Protein AF-A0A965SQT7-F1 (afdb_monomer_lite)

Structure (mmCIF, N/CA/C/O backbone):
data_AF-A0A965SQT7-F1
#
_entry.id   AF-A0A965SQT7-F1
#
loop_
_atom_site.group_PDB
_atom_site.id
_atom_site.type_symbol
_atom_site.label_atom_id
_atom_site.label_alt_id
_atom_site.label_comp_id
_atom_site.label_asym_id
_atom_site.label_entity_id
_atom_site.label_seq_id
_atom_site.pdbx_PDB_ins_code
_atom_site.Cartn_x
_atom_site.Cartn_y
_atom_site.Cartn_z
_atom_site.occupancy
_atom_site.B_iso_or_equiv
_atom_site.auth_seq_id
_atom_site.auth_comp_id
_atom_site.auth_asym_id
_atom_site.auth_atom_id
_atom_site.pdbx_PDB_model_num
ATOM 1 N N . MET A 1 1 ? -5.037 32.191 34.689 1.00 51.00 1 MET A N 1
ATOM 2 C CA . MET A 1 1 ? -4.642 30.967 33.958 1.00 51.00 1 MET A CA 1
ATOM 3 C C . MET A 1 1 ? -5.247 31.073 32.562 1.00 51.00 1 MET A C 1
ATOM 5 O O . MET A 1 1 ? -6.456 30.947 32.434 1.00 51.00 1 MET A O 1
ATOM 9 N N . ASN A 1 2 ? -4.454 31.478 31.561 1.00 33.69 2 ASN A N 1
ATOM 10 C CA . ASN A 1 2 ? -4.948 31.784 30.211 1.00 33.69 2 ASN A CA 1
ATOM 11 C C . ASN A 1 2 ? -5.352 30.499 29.483 1.00 33.69 2 ASN A C 1
ATOM 13 O O . ASN A 1 2 ? -4.501 29.666 29.180 1.00 33.69 2 ASN A O 1
ATOM 17 N N . MET A 1 3 ? -6.643 30.362 29.182 1.00 43.22 3 MET A N 1
ATOM 18 C CA . MET A 1 3 ? -7.145 29.340 28.269 1.00 43.22 3 MET A CA 1
ATOM 19 C C . MET A 1 3 ? -6.825 29.768 26.836 1.00 43.22 3 MET A C 1
ATOM 21 O O . MET A 1 3 ? -7.525 30.591 26.250 1.00 43.22 3 MET A O 1
ATOM 25 N N . GLN A 1 4 ? -5.741 29.233 26.277 1.00 46.66 4 GLN A N 1
ATOM 26 C CA . GLN A 1 4 ? -5.501 29.306 24.840 1.00 46.66 4 GLN A CA 1
ATOM 27 C C . GLN A 1 4 ? -6.576 28.469 24.140 1.00 46.66 4 GLN A C 1
ATOM 29 O O . GLN A 1 4 ? -6.601 27.244 24.240 1.00 46.66 4 GLN A O 1
ATOM 34 N N . HIS A 1 5 ? -7.494 29.159 23.470 1.00 46.06 5 HIS A N 1
ATOM 35 C CA . HIS A 1 5 ? -8.515 28.583 22.608 1.00 46.06 5 HIS A CA 1
ATOM 36 C C . HIS A 1 5 ? -7.797 27.821 21.481 1.00 46.06 5 HIS A C 1
ATOM 38 O O . HIS A 1 5 ? -7.224 28.439 20.587 1.00 46.06 5 HIS A O 1
ATOM 44 N N . GLN A 1 6 ? -7.758 26.486 21.541 1.00 50.41 6 GLN A N 1
ATOM 45 C CA . GLN A 1 6 ? -7.213 25.671 20.455 1.00 50.41 6 GLN A CA 1
ATOM 46 C C . GLN A 1 6 ? -8.099 25.882 19.221 1.00 50.41 6 GLN A C 1
ATOM 48 O O . GLN A 1 6 ? -9.203 25.349 19.134 1.00 50.41 6 GLN A O 1
ATOM 53 N N . SER A 1 7 ? -7.652 26.710 18.276 1.00 45.81 7 SER A N 1
ATOM 54 C CA . SER A 1 7 ? -8.276 26.815 16.962 1.00 45.81 7 SER A CA 1
ATOM 55 C C . SER A 1 7 ? -8.014 25.509 16.221 1.00 45.81 7 SER A C 1
ATOM 57 O O . SER A 1 7 ? -6.908 25.272 15.740 1.00 45.81 7 SER A O 1
ATOM 59 N N . THR A 1 8 ? -9.018 24.638 16.159 1.00 55.03 8 THR A N 1
ATOM 60 C CA . THR A 1 8 ? -8.994 23.448 15.307 1.00 55.03 8 THR A CA 1
ATOM 61 C C . THR A 1 8 ? -8.989 23.913 13.852 1.00 55.03 8 THR A C 1
ATOM 63 O O . THR A 1 8 ? -10.042 24.173 13.270 1.00 55.03 8 THR A O 1
ATOM 66 N N . THR A 1 9 ? -7.804 24.097 13.271 1.00 62.72 9 THR A N 1
ATOM 67 C CA . THR A 1 9 ? -7.656 24.429 11.853 1.00 62.72 9 THR A CA 1
ATOM 68 C C . THR A 1 9 ? -8.289 23.306 11.039 1.00 62.72 9 THR A C 1
ATOM 70 O O . THR A 1 9 ? -7.850 22.158 11.114 1.00 62.72 9 THR A O 1
ATOM 73 N N . SER A 1 10 ? -9.350 23.612 10.292 1.00 68.62 10 SER A N 1
ATOM 74 C CA . SER A 1 10 ? -10.017 22.628 9.440 1.00 68.62 10 SER A CA 1
ATOM 75 C C . SER A 1 10 ? -9.015 22.046 8.434 1.00 68.62 10 SER A C 1
ATOM 77 O O . SER A 1 10 ? -8.259 22.822 7.837 1.00 68.62 10 SER A O 1
ATOM 79 N N . PRO A 1 11 ? -9.002 20.722 8.206 1.00 74.00 11 PRO A N 1
ATOM 80 C CA . PRO A 1 11 ? -8.071 20.106 7.269 1.00 74.00 11 PRO A CA 1
ATOM 81 C C . PRO A 1 11 ? -8.225 20.707 5.866 1.00 74.00 11 PRO A C 1
ATOM 83 O O . PRO A 1 11 ? -9.334 20.845 5.344 1.00 74.00 11 PRO A O 1
ATOM 86 N N . ASN A 1 12 ? -7.103 21.069 5.238 1.00 86.81 12 ASN A N 1
ATOM 87 C CA . ASN A 1 12 ? -7.102 21.622 3.887 1.00 86.81 12 ASN A CA 1
ATOM 88 C C . ASN A 1 12 ? -7.339 20.499 2.865 1.00 86.81 12 ASN A C 1
ATOM 90 O O . ASN A 1 12 ? -6.409 19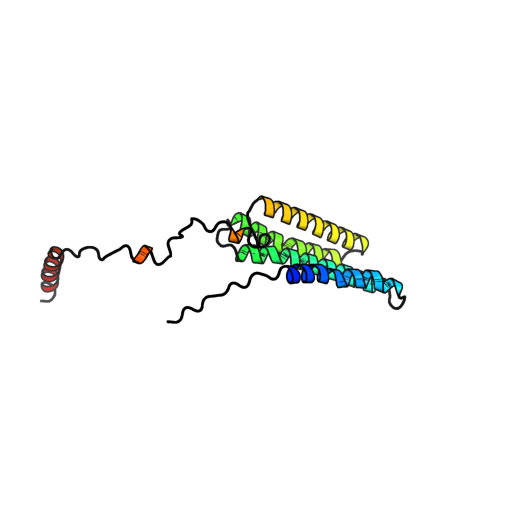.822 2.430 1.00 86.81 12 ASN A O 1
ATOM 94 N N . LEU A 1 13 ? -8.599 20.309 2.472 1.00 85.06 13 LEU A N 1
ATOM 95 C CA . LEU A 1 13 ? -9.002 19.234 1.558 1.00 85.06 13 LEU A CA 1
ATOM 96 C C . LEU A 1 13 ? -8.313 19.322 0.196 1.00 85.06 13 LEU A C 1
ATOM 98 O O . LEU A 1 13 ? -7.963 18.293 -0.375 1.00 85.06 13 LEU A O 1
ATOM 102 N N . LYS A 1 14 ? -8.068 20.539 -0.309 1.00 87.75 14 LYS A N 1
ATOM 103 C CA . LYS A 1 14 ? -7.361 20.737 -1.583 1.00 87.75 14 LYS A CA 1
ATOM 104 C C . LYS A 1 14 ? -5.946 20.172 -1.510 1.00 87.75 14 LYS A C 1
ATOM 106 O O . LYS A 1 14 ? -5.517 19.507 -2.445 1.00 87.75 14 LYS A O 1
ATOM 111 N N . LEU A 1 15 ? -5.257 20.396 -0.391 1.00 88.38 15 LEU A N 1
ATOM 112 C CA . LEU A 1 15 ? -3.926 19.842 -0.160 1.00 88.38 15 LEU A CA 1
ATOM 113 C C . LEU A 1 15 ? -3.959 18.309 -0.087 1.00 88.38 15 LEU A C 1
ATOM 115 O O . LEU A 1 15 ? -3.123 17.667 -0.708 1.00 88.38 15 LEU A O 1
ATOM 119 N N . ILE A 1 16 ? -4.939 17.720 0.605 1.00 87.88 16 ILE A N 1
ATOM 120 C CA . ILE A 1 16 ? -5.079 16.255 0.712 1.00 87.88 16 ILE A CA 1
ATOM 121 C C . ILE A 1 16 ? -5.265 15.621 -0.672 1.00 87.88 16 ILE A C 1
ATOM 123 O O . ILE A 1 16 ? -4.543 14.688 -1.023 1.00 87.88 16 ILE A O 1
ATOM 127 N N . TYR A 1 17 ? -6.182 16.153 -1.486 1.00 86.44 17 TYR A N 1
ATOM 128 C CA . TYR A 1 17 ? -6.386 15.661 -2.851 1.00 86.44 17 TYR A CA 1
ATOM 129 C C . TYR A 1 17 ? -5.159 15.884 -3.738 1.00 86.44 17 TYR A C 1
ATOM 131 O O . TYR A 1 17 ? -4.796 14.994 -4.504 1.00 86.44 17 TYR A O 1
ATOM 139 N N . ALA A 1 18 ? -4.491 17.035 -3.615 1.00 90.62 18 ALA A N 1
ATOM 140 C CA . ALA A 1 18 ? -3.272 17.318 -4.364 1.00 90.62 18 ALA A CA 1
ATOM 141 C C . ALA A 1 18 ? -2.146 16.336 -4.016 1.00 90.62 18 ALA A C 1
ATOM 143 O O . ALA A 1 18 ? -1.487 15.844 -4.923 1.00 90.62 18 ALA A O 1
ATOM 144 N N . LEU A 1 19 ? -1.958 16.001 -2.736 1.00 88.94 19 LEU A N 1
ATOM 145 C CA . LEU A 1 19 ? -0.963 15.015 -2.300 1.00 88.94 19 LEU A CA 1
ATOM 146 C C . LEU A 1 19 ? -1.307 13.602 -2.788 1.00 88.94 19 LEU A C 1
ATOM 148 O O . LEU A 1 19 ? -0.419 12.883 -3.241 1.00 88.94 19 LEU A O 1
ATOM 152 N N . GLY A 1 20 ? -2.589 13.224 -2.765 1.00 86.00 20 GLY A N 1
ATOM 153 C CA . GLY A 1 20 ? -3.045 11.952 -3.331 1.00 86.00 20 GLY A CA 1
ATOM 154 C C . GLY A 1 20 ? -2.779 11.848 -4.836 1.00 86.00 20 GLY A C 1
ATOM 155 O O . GLY A 1 20 ? -2.252 10.841 -5.303 1.00 86.00 20 GLY A O 1
ATOM 156 N N . LEU A 1 21 ? -3.071 12.912 -5.593 1.00 88.31 21 LEU A N 1
ATOM 157 C CA . LEU A 1 21 ? -2.794 12.978 -7.032 1.00 88.31 21 LEU A CA 1
ATOM 158 C C . LEU A 1 21 ? -1.295 13.066 -7.340 1.00 88.31 21 LEU A C 1
ATOM 160 O O . LEU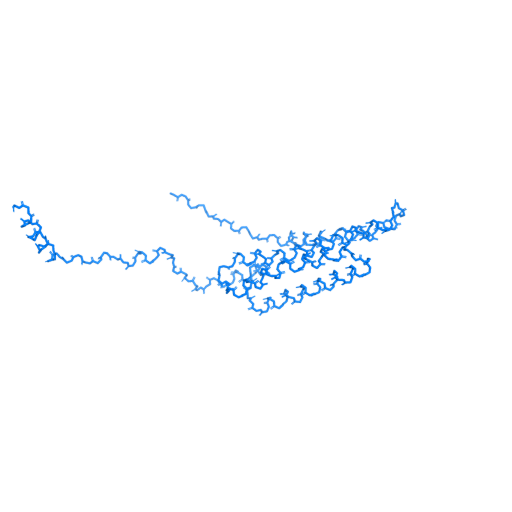 A 1 21 ? -0.834 12.458 -8.303 1.00 88.31 21 LEU A O 1
ATOM 164 N N . ALA A 1 22 ? -0.517 13.770 -6.516 1.00 89.88 22 ALA A N 1
ATOM 165 C CA . ALA A 1 22 ? 0.936 13.833 -6.647 1.00 89.88 22 ALA A CA 1
ATOM 166 C C . ALA A 1 22 ? 1.584 12.446 -6.494 1.00 89.88 22 ALA A C 1
ATOM 168 O O . ALA A 1 22 ? 2.610 12.174 -7.115 1.00 89.88 22 ALA A O 1
ATOM 169 N N . GLY A 1 23 ? 0.947 11.530 -5.759 1.00 87.44 23 GLY A N 1
ATOM 170 C CA . GLY A 1 23 ? 1.347 10.125 -5.701 1.00 87.44 23 GLY A CA 1
ATOM 171 C C . GLY A 1 23 ? 1.320 9.394 -7.052 1.00 87.44 23 GLY A C 1
ATOM 172 O O . GLY A 1 23 ? 1.944 8.351 -7.184 1.00 87.44 23 GLY A O 1
ATOM 173 N N . LEU A 1 24 ? 0.659 9.908 -8.096 1.00 88.62 24 LEU A N 1
ATOM 174 C CA . LEU A 1 24 ? 0.706 9.292 -9.433 1.00 88.62 24 LEU A CA 1
ATOM 175 C C . LEU A 1 24 ? 1.943 9.699 -10.249 1.00 88.62 24 LEU A C 1
ATOM 177 O O . LEU A 1 24 ? 2.199 9.099 -11.295 1.00 88.62 24 LEU A O 1
ATOM 181 N N . ILE A 1 25 ? 2.723 10.686 -9.794 1.00 90.25 25 ILE A N 1
ATOM 182 C CA . ILE A 1 25 ? 3.843 11.246 -10.565 1.00 90.25 25 ILE A CA 1
ATOM 183 C C . ILE A 1 25 ? 4.843 10.160 -11.006 1.00 90.25 25 ILE A C 1
ATOM 185 O O . ILE A 1 25 ? 5.127 10.097 -12.203 1.00 90.25 25 ILE A O 1
ATOM 189 N N . PRO A 1 26 ? 5.333 9.250 -10.139 1.00 86.38 26 PRO A N 1
ATOM 190 C CA . PRO A 1 26 ? 6.317 8.250 -10.567 1.00 86.38 26 PRO A CA 1
ATOM 191 C C . PRO A 1 26 ? 5.763 7.233 -11.577 1.00 86.38 26 PRO A C 1
ATOM 193 O O . PRO A 1 26 ? 6.495 6.754 -12.446 1.00 86.38 26 PRO A O 1
ATOM 196 N N . PHE A 1 27 ? 4.457 6.945 -11.537 1.00 85.94 27 PHE A N 1
ATOM 197 C CA . PHE A 1 27 ? 3.803 6.133 -12.566 1.00 85.94 27 PHE A CA 1
ATOM 198 C C . PHE A 1 27 ? 3.788 6.852 -13.915 1.00 85.94 27 PHE A C 1
ATOM 200 O O . PHE A 1 27 ? 4.192 6.268 -14.916 1.00 85.94 27 PHE A O 1
ATOM 207 N N . LEU A 1 28 ? 3.384 8.124 -13.947 1.00 86.81 28 LEU A N 1
ATOM 208 C CA . LEU A 1 28 ? 3.343 8.905 -15.187 1.00 86.81 28 LEU A CA 1
ATOM 209 C C . LEU A 1 28 ? 4.741 9.083 -15.791 1.00 86.81 28 LEU A C 1
ATOM 211 O O . LEU A 1 28 ? 4.924 8.873 -16.990 1.00 86.81 28 LEU A O 1
ATOM 215 N N . VAL A 1 29 ? 5.737 9.390 -14.957 1.00 85.50 29 VAL A N 1
ATOM 216 C CA . VAL A 1 29 ? 7.136 9.526 -15.385 1.00 85.50 29 VAL A CA 1
ATOM 217 C C . VAL A 1 29 ? 7.665 8.202 -15.936 1.00 85.50 29 VAL A C 1
ATOM 219 O O . VAL A 1 29 ? 8.207 8.183 -17.037 1.00 85.50 29 VAL A O 1
ATOM 222 N N . SER A 1 30 ? 7.455 7.081 -15.236 1.00 82.69 30 SER A N 1
ATOM 223 C CA . SER A 1 30 ? 7.921 5.767 -15.709 1.00 82.69 30 SER A CA 1
ATOM 224 C C . SER A 1 30 ? 7.195 5.266 -16.963 1.00 82.69 30 SER A C 1
ATOM 226 O O . SER A 1 30 ? 7.722 4.402 -17.659 1.00 82.69 30 SER A O 1
ATOM 228 N N . ILE A 1 31 ? 5.984 5.751 -17.260 1.00 83.44 31 ILE A N 1
ATOM 229 C CA . ILE A 1 31 ? 5.267 5.459 -18.514 1.00 83.44 31 ILE A CA 1
ATOM 230 C C . ILE A 1 31 ? 5.802 6.322 -19.663 1.00 83.44 31 ILE A C 1
ATOM 232 O O . ILE A 1 31 ? 5.947 5.823 -20.777 1.00 83.44 31 ILE A O 1
ATOM 236 N N . ALA A 1 32 ? 6.109 7.595 -19.401 1.00 82.38 32 ALA A N 1
ATOM 237 C CA . ALA A 1 32 ? 6.552 8.543 -20.421 1.00 82.38 32 ALA A CA 1
ATOM 238 C C . ALA A 1 32 ? 8.047 8.427 -20.771 1.00 82.38 32 ALA A C 1
ATOM 240 O O . ALA A 1 32 ? 8.422 8.631 -21.923 1.00 82.38 32 ALA A O 1
ATOM 241 N N . ALA A 1 33 ? 8.910 8.083 -19.813 1.00 78.31 33 ALA A N 1
ATOM 242 C CA . ALA A 1 33 ? 10.358 8.003 -20.016 1.00 78.31 33 ALA A CA 1
ATOM 243 C C . ALA A 1 33 ? 10.806 7.072 -21.171 1.00 78.31 33 ALA A C 1
ATOM 245 O O . ALA A 1 33 ? 11.657 7.497 -21.960 1.00 78.31 33 ALA A O 1
ATOM 246 N N . PRO A 1 34 ? 10.195 5.885 -21.371 1.00 72.44 34 PRO A N 1
ATOM 247 C CA . PRO A 1 34 ? 10.377 5.038 -22.554 1.00 72.44 34 PRO A CA 1
ATOM 248 C C . PRO A 1 34 ? 10.306 5.743 -23.914 1.00 72.44 34 PRO A C 1
ATOM 250 O O . PRO A 1 34 ? 10.969 5.314 -24.856 1.00 72.44 34 PRO A O 1
ATOM 253 N N . ILE A 1 35 ? 9.508 6.810 -24.025 1.00 76.56 35 ILE A N 1
ATOM 254 C CA . ILE A 1 35 ? 9.234 7.531 -25.279 1.00 76.56 35 ILE A CA 1
ATOM 255 C C . ILE A 1 35 ? 10.457 8.352 -25.720 1.00 76.56 35 ILE A C 1
ATOM 257 O O . ILE A 1 35 ? 10.620 8.651 -26.898 1.00 76.56 35 ILE A O 1
ATOM 261 N N . THR A 1 36 ? 11.346 8.688 -24.783 1.00 75.31 36 THR A N 1
ATOM 262 C CA . THR A 1 36 ? 12.536 9.512 -25.049 1.00 75.31 36 THR A CA 1
ATOM 263 C C . THR A 1 36 ? 13.709 8.724 -25.637 1.00 75.31 36 THR A C 1
ATOM 265 O O . THR A 1 36 ? 14.629 9.327 -26.177 1.00 75.31 36 THR A O 1
ATOM 268 N N . GLY A 1 37 ? 13.702 7.388 -25.528 1.00 70.25 37 GLY A N 1
ATOM 269 C CA . GLY A 1 37 ? 14.785 6.517 -26.007 1.00 70.25 37 GLY A CA 1
ATOM 270 C C . GLY A 1 37 ? 16.104 6.614 -25.225 1.00 70.25 37 GLY A C 1
ATOM 271 O O . GLY A 1 37 ? 17.076 5.973 -25.610 1.00 70.25 37 GLY A O 1
ATOM 272 N N . LEU A 1 38 ? 16.154 7.391 -24.136 1.00 67.50 38 LEU A N 1
ATOM 273 C CA . LEU A 1 38 ? 17.392 7.708 -23.412 1.00 67.50 38 LEU A CA 1
ATOM 274 C C . LEU A 1 38 ? 17.833 6.640 -22.392 1.00 67.50 38 LEU A C 1
ATOM 276 O O . LEU A 1 38 ? 18.953 6.719 -21.900 1.00 67.50 38 LEU A O 1
ATOM 280 N N . TYR A 1 39 ? 16.983 5.657 -22.066 1.00 67.50 39 TYR A N 1
ATOM 281 C CA . TYR A 1 39 ? 17.231 4.684 -20.990 1.00 67.50 39 TYR A CA 1
ATOM 282 C C . TYR A 1 39 ? 16.621 3.298 -21.275 1.00 67.50 39 TYR A C 1
ATOM 284 O O . TYR A 1 39 ? 15.605 3.214 -21.976 1.00 67.50 39 TYR A O 1
ATOM 292 N N . PRO A 1 40 ? 17.179 2.209 -20.702 1.00 75.38 40 PRO A N 1
ATOM 293 C CA . PRO A 1 40 ? 16.625 0.863 -20.831 1.00 75.38 40 PRO A CA 1
ATOM 294 C C . PRO A 1 40 ? 15.202 0.751 -20.266 1.00 75.38 40 PRO A C 1
ATOM 296 O O . PRO A 1 40 ? 14.904 1.208 -19.165 1.00 75.38 40 PRO A O 1
ATOM 299 N N . GLN A 1 41 ? 14.316 0.072 -20.998 1.00 74.31 41 GLN A N 1
ATOM 300 C CA . GLN A 1 41 ? 12.911 -0.141 -20.608 1.00 74.31 41 GLN A CA 1
ATOM 301 C C . GLN A 1 41 ? 12.754 -0.916 -19.288 1.00 74.31 41 GLN A C 1
ATOM 303 O O . GLN A 1 41 ? 11.747 -0.783 -18.592 1.00 74.31 41 GLN A O 1
ATOM 308 N N . THR A 1 42 ? 13.744 -1.741 -18.952 1.00 76.94 42 THR A N 1
ATOM 309 C CA . THR A 1 42 ? 13.748 -2.615 -17.776 1.00 76.94 42 THR A CA 1
ATOM 310 C C . THR A 1 42 ? 13.861 -1.834 -16.468 1.00 76.94 42 THR A C 1
ATOM 312 O O . THR A 1 42 ? 13.134 -2.132 -15.526 1.00 76.94 42 THR A O 1
ATOM 315 N N . GLU A 1 43 ? 14.680 -0.782 -16.423 1.00 81.00 43 GLU A N 1
ATOM 316 C CA . GLU A 1 43 ? 14.877 0.034 -15.214 1.00 81.00 43 GLU A CA 1
ATOM 317 C C . GLU A 1 43 ? 13.598 0.799 -14.836 1.00 81.00 43 GLU A C 1
ATOM 319 O O . GLU A 1 43 ? 13.186 0.832 -13.675 1.00 81.00 43 GLU A O 1
ATOM 324 N N . TRP A 1 44 ? 12.888 1.349 -15.827 1.00 84.75 44 TRP A N 1
ATOM 325 C CA . TRP A 1 44 ? 11.618 2.051 -15.602 1.00 84.75 44 TRP A CA 1
ATOM 326 C C . TRP A 1 44 ? 10.504 1.135 -15.103 1.00 84.75 44 TRP A C 1
ATOM 328 O O . TRP A 1 44 ? 9.609 1.580 -14.377 1.00 84.75 44 TRP A O 1
ATOM 338 N N . LEU A 1 45 ? 10.552 -0.141 -15.481 1.00 85.31 45 LEU A N 1
ATOM 339 C CA . LEU A 1 45 ? 9.611 -1.148 -15.017 1.00 85.31 45 LEU A CA 1
ATOM 340 C C . LEU A 1 45 ? 9.850 -1.487 -13.543 1.00 85.31 45 LEU A C 1
ATOM 342 O O . LEU A 1 45 ? 8.895 -1.512 -12.768 1.00 85.31 45 LEU A O 1
ATOM 346 N N . GLU A 1 46 ? 11.106 -1.662 -13.135 1.00 87.50 46 GLU A N 1
ATOM 347 C CA . GLU A 1 46 ? 11.473 -1.887 -11.732 1.00 87.50 46 GLU A CA 1
ATOM 348 C C . GLU A 1 46 ? 11.102 -0.697 -10.841 1.00 87.50 46 GLU A C 1
ATOM 350 O O . GLU A 1 46 ? 10.516 -0.883 -9.770 1.00 87.50 46 GLU A O 1
ATOM 355 N N . ILE A 1 47 ? 11.347 0.534 -11.302 1.00 90.19 47 ILE A N 1
ATOM 356 C CA . ILE A 1 47 ? 10.922 1.758 -10.603 1.00 90.19 47 ILE A CA 1
ATOM 357 C C . ILE A 1 47 ? 9.402 1.767 -10.413 1.00 90.19 47 ILE A C 1
ATOM 359 O O . ILE A 1 47 ? 8.902 2.060 -9.327 1.00 90.19 47 ILE A O 1
ATOM 363 N N . ARG A 1 48 ? 8.642 1.408 -11.452 1.00 90.75 48 ARG A N 1
ATOM 364 C CA . ARG A 1 48 ? 7.178 1.380 -11.385 1.00 90.75 48 ARG A CA 1
ATOM 365 C C . ARG A 1 48 ? 6.663 0.331 -10.398 1.00 90.75 48 ARG A C 1
ATOM 367 O O . ARG A 1 48 ? 5.754 0.620 -9.621 1.00 90.75 48 ARG A O 1
ATOM 374 N N . LEU A 1 49 ? 7.235 -0.872 -10.421 1.00 94.19 49 LEU A N 1
ATOM 375 C CA . LEU A 1 49 ? 6.838 -1.976 -9.543 1.00 94.19 49 LEU A CA 1
ATOM 376 C C . LEU A 1 49 ? 7.202 -1.696 -8.082 1.00 94.19 49 LEU A C 1
ATOM 378 O O . LEU A 1 49 ? 6.349 -1.826 -7.203 1.00 94.19 49 LEU A O 1
ATOM 382 N N . SER A 1 50 ? 8.432 -1.247 -7.827 1.00 94.75 50 SER A N 1
ATOM 383 C CA . SER A 1 50 ? 8.897 -0.873 -6.483 1.00 94.75 50 SER A CA 1
ATOM 384 C C . SER A 1 50 ? 8.084 0.282 -5.898 1.00 94.75 50 SER A C 1
ATOM 386 O O . SER A 1 50 ? 7.688 0.243 -4.728 1.00 94.75 50 SER A O 1
ATOM 388 N N . TYR A 1 51 ? 7.737 1.274 -6.719 1.00 95.62 51 TYR A N 1
ATOM 389 C CA . TYR A 1 51 ? 6.863 2.357 -6.292 1.00 95.62 51 TYR A CA 1
ATOM 390 C C . TYR A 1 51 ? 5.430 1.877 -6.014 1.00 95.62 51 TYR A C 1
ATOM 392 O O . TYR A 1 51 ? 4.849 2.242 -4.991 1.00 95.62 51 TYR A O 1
ATOM 400 N N . GLY A 1 52 ? 4.878 0.995 -6.853 1.00 95.31 52 GLY A N 1
ATOM 401 C CA . GLY A 1 52 ? 3.578 0.364 -6.608 1.00 95.31 52 GLY A CA 1
ATOM 402 C C . GLY A 1 52 ? 3.530 -0.399 -5.281 1.00 95.31 52 GLY A C 1
ATOM 403 O O . GLY A 1 52 ? 2.601 -0.204 -4.496 1.00 95.31 52 GLY A O 1
ATOM 404 N N . ALA A 1 53 ? 4.561 -1.194 -4.984 1.00 97.00 53 ALA A N 1
ATOM 405 C CA . ALA A 1 53 ? 4.704 -1.879 -3.699 1.00 97.00 53 ALA A CA 1
ATOM 406 C C . ALA A 1 53 ? 4.794 -0.894 -2.517 1.00 97.00 53 ALA A C 1
ATOM 408 O O . ALA A 1 53 ? 4.174 -1.113 -1.474 1.00 97.00 53 ALA A O 1
ATOM 409 N N . THR A 1 54 ? 5.516 0.217 -2.692 1.00 96.06 54 THR A N 1
ATOM 410 C CA . THR A 1 54 ? 5.648 1.277 -1.678 1.00 96.06 54 THR A CA 1
ATOM 411 C C . THR A 1 54 ? 4.301 1.924 -1.358 1.00 96.06 54 THR A C 1
ATOM 413 O O . THR A 1 54 ? 3.944 2.066 -0.187 1.00 96.06 54 THR A O 1
ATOM 416 N N . ILE A 1 55 ? 3.517 2.275 -2.382 1.00 95.06 55 ILE A N 1
ATOM 417 C CA . ILE A 1 55 ? 2.183 2.854 -2.190 1.00 95.06 55 ILE A CA 1
ATOM 418 C C . ILE A 1 55 ? 1.250 1.848 -1.521 1.00 95.06 55 ILE A C 1
ATOM 420 O O . ILE A 1 55 ? 0.583 2.203 -0.552 1.00 95.06 55 ILE A O 1
ATOM 424 N N . LEU A 1 56 ? 1.238 0.592 -1.977 1.00 95.25 56 LEU A N 1
ATOM 425 C CA . LEU A 1 56 ? 0.403 -0.454 -1.385 1.00 95.25 56 LEU A CA 1
ATOM 426 C C . LEU A 1 56 ? 0.699 -0.638 0.117 1.00 95.25 56 LEU A C 1
ATOM 428 O O . LEU A 1 56 ? -0.228 -0.748 0.918 1.00 95.25 56 LEU A O 1
ATOM 432 N N . SER A 1 57 ? 1.976 -0.577 0.511 1.00 95.44 57 SER A N 1
ATOM 433 C CA . SER A 1 57 ? 2.403 -0.577 1.917 1.00 95.44 57 SER A CA 1
ATOM 434 C C . SER A 1 57 ? 1.863 0.628 2.700 1.00 95.44 57 SER A C 1
ATOM 436 O O . SER A 1 57 ? 1.320 0.469 3.797 1.00 95.44 57 SER A O 1
ATOM 438 N N . PHE A 1 58 ? 1.937 1.832 2.122 1.00 93.25 58 PHE A N 1
ATOM 439 C CA . PHE A 1 58 ? 1.445 3.051 2.768 1.00 93.25 58 PHE A CA 1
ATOM 440 C C . PHE A 1 58 ? -0.063 3.003 3.049 1.00 93.25 58 PHE A C 1
ATOM 442 O O . PHE A 1 58 ? -0.491 3.373 4.143 1.00 93.25 58 PHE A O 1
ATOM 449 N N . VAL A 1 59 ? -0.876 2.497 2.111 1.00 91.50 59 VAL A N 1
ATOM 450 C CA . VAL A 1 59 ? -2.329 2.374 2.339 1.00 91.50 59 VAL A CA 1
ATOM 451 C C . VAL A 1 59 ? -2.645 1.354 3.447 1.00 91.50 59 VAL A C 1
ATOM 453 O O . VAL A 1 59 ? -3.549 1.572 4.259 1.00 91.50 59 VAL A O 1
ATOM 456 N N . GLY A 1 60 ? -1.852 0.283 3.559 1.00 91.94 60 GLY A N 1
ATOM 457 C CA . GLY A 1 60 ? -1.918 -0.644 4.691 1.00 91.94 60 GLY A CA 1
ATOM 458 C C . GLY A 1 60 ? -1.648 0.051 6.030 1.00 91.94 60 GLY A C 1
ATOM 459 O O . GLY A 1 60 ? -2.458 -0.045 6.955 1.00 91.94 60 GLY A O 1
ATOM 460 N N . ALA A 1 61 ? -0.572 0.837 6.122 1.00 92.69 61 ALA A N 1
ATOM 461 C CA . ALA A 1 61 ? -0.162 1.517 7.355 1.00 92.69 61 ALA A CA 1
ATOM 462 C C . ALA A 1 61 ? -1.249 2.430 7.964 1.00 92.69 61 ALA A C 1
ATOM 464 O O . ALA A 1 61 ? -1.328 2.568 9.188 1.00 92.69 61 ALA A O 1
ATOM 465 N N . ILE A 1 62 ? -2.144 2.993 7.141 1.00 90.81 62 ILE A N 1
ATOM 466 C CA . ILE A 1 62 ? -3.283 3.806 7.602 1.00 90.81 62 ILE A CA 1
ATOM 467 C C . ILE A 1 62 ? -4.165 3.026 8.592 1.00 90.81 62 ILE A C 1
ATOM 469 O O . ILE A 1 62 ? -4.621 3.588 9.589 1.00 90.81 62 ILE A O 1
ATOM 473 N N . HIS A 1 63 ? -4.363 1.723 8.376 1.00 90.19 63 HIS A N 1
ATOM 474 C CA . HIS A 1 63 ? -5.190 0.889 9.253 1.00 90.19 63 HIS A CA 1
ATOM 475 C C . HIS A 1 63 ? -4.611 0.772 10.662 1.00 90.19 63 HIS A C 1
ATOM 477 O O . HIS A 1 63 ? -5.359 0.760 11.641 1.00 90.19 63 HIS A O 1
ATOM 483 N N . TRP A 1 64 ? -3.283 0.733 10.776 1.00 92.62 64 TRP A N 1
ATOM 484 C CA . TRP A 1 64 ? -2.606 0.706 12.067 1.00 92.62 64 TRP A CA 1
ATOM 485 C C . TRP A 1 64 ? -2.828 2.015 12.833 1.00 92.62 64 TRP A C 1
ATOM 487 O O . TRP A 1 64 ? -3.214 1.991 14.003 1.00 92.62 64 TRP A O 1
ATOM 497 N N . GLY A 1 65 ? -2.685 3.153 12.144 1.00 89.75 65 GLY A N 1
ATOM 498 C CA . GLY A 1 65 ? -2.973 4.473 12.709 1.00 89.75 65 GLY A CA 1
ATOM 499 C C . GLY A 1 65 ? -4.421 4.593 13.191 1.00 89.75 65 GLY A C 1
ATOM 500 O O . GLY A 1 65 ? -4.659 4.973 14.336 1.00 89.75 65 GLY A O 1
ATOM 501 N N . ILE A 1 66 ? -5.389 4.170 12.371 1.00 88.12 66 ILE A N 1
ATOM 502 C CA . ILE A 1 66 ? -6.817 4.168 12.735 1.00 88.12 66 ILE A CA 1
ATOM 503 C C . ILE A 1 66 ? -7.070 3.327 13.993 1.00 88.12 66 ILE A C 1
ATOM 505 O O . ILE A 1 66 ? -7.761 3.777 14.909 1.00 88.12 66 ILE A O 1
ATOM 509 N N . ALA A 1 67 ? -6.493 2.126 14.063 1.00 89.44 67 ALA A N 1
ATOM 510 C CA . ALA A 1 67 ? -6.640 1.230 15.207 1.00 89.44 67 ALA A CA 1
ATOM 511 C C . ALA A 1 67 ? -6.077 1.816 16.511 1.00 89.44 67 ALA A C 1
ATOM 513 O O . ALA A 1 67 ? -6.569 1.483 17.591 1.00 89.44 67 ALA A O 1
ATOM 514 N N . MET A 1 68 ? -5.070 2.689 16.439 1.00 89.94 68 MET A N 1
ATOM 515 C CA . MET A 1 68 ? -4.526 3.391 17.606 1.00 89.94 68 MET A CA 1
ATOM 516 C C . MET A 1 68 ? -5.315 4.643 17.974 1.00 89.94 68 MET A C 1
ATOM 518 O O . MET A 1 68 ? -5.470 4.942 19.156 1.00 89.94 68 MET A O 1
ATOM 522 N N . SER A 1 69 ? -5.837 5.364 16.984 1.00 87.00 69 SER A N 1
ATOM 523 C CA . SER A 1 69 ? -6.573 6.612 17.204 1.00 87.00 69 SER A CA 1
ATOM 524 C C . SER A 1 69 ? -7.997 6.414 17.730 1.00 87.00 69 SER A C 1
ATOM 526 O O . SER A 1 69 ? -8.660 7.398 18.043 1.00 87.00 69 SER A O 1
ATOM 528 N N . GLN A 1 70 ? -8.490 5.175 17.823 1.00 85.81 70 GLN A N 1
ATOM 529 C CA . GLN A 1 70 ? -9.867 4.882 18.221 1.00 85.81 70 GLN A CA 1
ATOM 530 C C . GLN A 1 70 ? -9.934 4.051 19.511 1.00 85.81 70 GLN A C 1
ATOM 532 O O . GLN A 1 70 ? -9.797 2.822 19.476 1.00 85.81 70 GLN A O 1
ATOM 537 N N . PRO A 1 71 ? -10.167 4.694 20.670 1.00 80.00 71 PRO A N 1
ATOM 538 C CA . PRO A 1 71 ? -10.281 4.007 21.956 1.00 80.00 71 PRO A CA 1
ATOM 539 C C . PRO A 1 71 ? -11.459 3.029 22.001 1.00 80.00 71 PRO A C 1
ATOM 541 O O . PRO A 1 71 ? -11.286 1.900 22.445 1.00 80.00 71 PRO A O 1
ATOM 544 N N . GLU A 1 72 ? -12.600 3.417 21.429 1.00 84.12 72 GLU A N 1
ATOM 545 C CA . GLU A 1 72 ? -13.871 2.674 21.488 1.00 84.12 72 GLU A CA 1
ATOM 546 C C . GLU A 1 72 ? -13.923 1.419 20.594 1.00 84.12 72 GLU A C 1
ATOM 548 O O . GLU A 1 72 ? -14.892 0.662 20.618 1.00 84.12 72 GLU A O 1
ATOM 553 N N . MET A 1 73 ? -12.895 1.178 19.772 1.00 83.81 73 MET A N 1
ATOM 554 C CA . MET A 1 73 ? -12.866 0.025 18.873 1.00 83.81 73 MET A CA 1
ATOM 555 C C . MET A 1 73 ? -12.738 -1.288 19.662 1.00 83.81 73 MET A C 1
ATOM 557 O O . MET A 1 73 ? -11.817 -1.450 20.475 1.00 83.81 73 MET A O 1
ATOM 561 N N . SER A 1 74 ? -13.619 -2.253 19.363 1.00 89.31 74 SER A N 1
ATOM 562 C CA . SER A 1 74 ? -13.593 -3.591 19.963 1.00 89.31 74 SER A CA 1
ATOM 563 C C . SER A 1 74 ? -12.229 -4.265 19.767 1.00 89.31 74 SER A C 1
ATOM 565 O O . SER A 1 74 ? -11.549 -4.064 18.756 1.00 89.31 74 SER A O 1
ATOM 567 N N . ARG A 1 75 ? -11.817 -5.120 20.713 1.00 90.50 75 ARG A N 1
ATOM 568 C CA . ARG A 1 75 ? -10.523 -5.825 20.623 1.00 90.50 75 ARG A CA 1
ATOM 569 C C . ARG A 1 75 ? -10.406 -6.674 19.354 1.00 90.50 75 ARG A C 1
ATOM 571 O O . ARG A 1 75 ? -9.330 -6.763 18.771 1.00 90.50 75 ARG A O 1
ATOM 578 N N . LYS A 1 76 ? -11.513 -7.289 18.928 1.00 90.19 76 LYS A N 1
ATOM 579 C CA . LYS A 1 76 ? -11.558 -8.129 17.727 1.00 90.19 76 LYS A CA 1
ATOM 580 C C . LYS A 1 76 ? -11.333 -7.300 16.464 1.00 90.19 76 LYS A C 1
ATOM 582 O O . LYS A 1 76 ? -10.493 -7.675 15.651 1.00 90.19 76 LYS A O 1
ATOM 587 N N . ASP A 1 77 ? -12.030 -6.175 16.325 1.00 87.62 77 ASP A N 1
ATOM 588 C CA . ASP A 1 77 ? -11.898 -5.313 15.145 1.00 87.62 77 ASP A CA 1
ATOM 589 C C . ASP A 1 77 ? -10.517 -4.658 15.090 1.00 87.62 77 ASP A C 1
ATOM 591 O O . ASP A 1 77 ? -9.884 -4.646 14.038 1.00 87.62 77 ASP A O 1
ATOM 595 N N . ARG A 1 78 ? -9.984 -4.231 16.240 1.00 90.00 78 ARG A N 1
ATOM 596 C CA . ARG A 1 78 ? -8.631 -3.666 16.332 1.00 90.00 78 ARG A CA 1
ATOM 597 C C . ARG A 1 78 ? -7.561 -4.630 15.827 1.00 90.00 78 ARG A C 1
ATOM 599 O O . ARG A 1 78 ? -6.695 -4.241 15.048 1.00 90.00 78 ARG A O 1
ATOM 606 N N . ASN A 1 79 ? -7.659 -5.903 16.209 1.00 92.25 79 ASN A N 1
ATOM 607 C CA . ASN A 1 79 ? -6.749 -6.935 15.717 1.00 92.25 79 ASN A CA 1
ATOM 608 C C . ASN A 1 79 ? -6.872 -7.132 14.199 1.00 92.25 79 ASN A C 1
ATOM 610 O O . ASN A 1 79 ? -5.856 -7.306 13.530 1.00 92.25 79 ASN A O 1
ATOM 614 N N . ILE A 1 80 ? -8.089 -7.073 13.646 1.00 90.81 80 ILE A N 1
ATOM 615 C CA . ILE A 1 80 ? -8.307 -7.164 12.195 1.00 90.81 80 ILE A CA 1
ATOM 616 C C . ILE A 1 80 ? -7.622 -5.998 11.479 1.00 90.81 80 ILE A C 1
ATOM 618 O O . ILE A 1 80 ? -6.941 -6.239 10.487 1.00 90.81 80 ILE A O 1
ATOM 622 N N . PHE A 1 81 ? -7.745 -4.767 11.984 1.00 90.81 81 PHE A N 1
ATOM 623 C CA . PHE A 1 81 ? -7.055 -3.603 11.416 1.00 90.81 81 PHE A CA 1
ATOM 624 C C . PHE A 1 81 ? -5.531 -3.752 11.463 1.00 90.81 81 PHE A C 1
ATOM 626 O O . PHE A 1 81 ? -4.865 -3.461 10.474 1.00 90.81 81 PHE A O 1
ATOM 633 N N . PHE A 1 82 ? -4.969 -4.252 12.566 1.00 92.88 82 PHE A N 1
ATOM 634 C CA . PHE A 1 82 ? -3.527 -4.493 12.652 1.00 92.88 82 PHE A CA 1
ATOM 635 C C . PHE A 1 82 ? -3.049 -5.551 11.658 1.00 92.88 82 PHE A C 1
ATOM 637 O O . PHE A 1 82 ? -2.077 -5.312 10.946 1.00 92.88 82 PHE A O 1
ATOM 644 N N . ILE A 1 83 ? -3.750 -6.679 11.541 1.00 93.12 83 ILE A N 1
ATOM 645 C CA . ILE A 1 83 ? -3.412 -7.714 10.553 1.00 93.12 83 ILE A CA 1
ATOM 646 C C . ILE A 1 83 ? -3.507 -7.137 9.135 1.00 93.12 83 ILE A C 1
ATOM 648 O O . ILE A 1 83 ? -2.571 -7.270 8.344 1.00 93.12 83 ILE A O 1
ATOM 652 N N . TRP A 1 84 ? -4.598 -6.429 8.831 1.00 91.75 84 TRP A N 1
ATOM 653 C CA . TRP A 1 84 ? -4.778 -5.793 7.527 1.00 91.75 84 TRP A CA 1
ATOM 654 C C . TRP A 1 84 ? -3.785 -4.670 7.249 1.00 91.75 84 TRP A C 1
ATOM 656 O O . TRP A 1 84 ? -3.540 -4.383 6.086 1.00 91.75 84 TRP A O 1
ATOM 666 N N . SER A 1 85 ? -3.165 -4.070 8.265 1.00 92.75 85 SER A N 1
ATOM 667 C CA . SER A 1 85 ? -2.159 -3.034 8.033 1.00 92.75 85 SER A CA 1
ATOM 668 C C . SER A 1 85 ? -0.854 -3.579 7.449 1.00 92.75 85 SER A C 1
ATOM 670 O O . SER A 1 85 ? -0.156 -2.872 6.727 1.00 92.75 85 SER A O 1
ATOM 672 N N . VAL A 1 86 ? -0.548 -4.852 7.722 1.00 95.12 86 VAL A N 1
ATOM 673 C CA . VAL A 1 86 ? 0.700 -5.510 7.305 1.00 95.12 86 VAL A CA 1
ATOM 674 C C . VAL A 1 86 ? 0.527 -6.271 5.988 1.00 95.12 86 VAL A C 1
ATOM 676 O O . VAL A 1 86 ? 1.453 -6.329 5.180 1.00 95.12 86 VAL A O 1
ATOM 679 N N . MET A 1 87 ? -0.661 -6.829 5.737 1.00 94.81 87 MET A N 1
ATOM 680 C CA . MET A 1 87 ? -0.922 -7.656 4.552 1.00 94.81 87 MET A CA 1
ATOM 681 C C . MET A 1 87 ? -0.580 -6.975 3.209 1.00 94.81 87 MET A C 1
ATOM 683 O O . MET A 1 87 ? 0.123 -7.600 2.412 1.00 94.81 87 MET A O 1
ATOM 687 N N . PRO A 1 88 ? -0.988 -5.718 2.936 1.00 95.00 88 PRO A N 1
ATOM 688 C CA . PRO A 1 88 ? -0.651 -5.025 1.692 1.00 95.00 88 PRO A CA 1
ATOM 689 C C . PRO A 1 88 ? 0.860 -4.851 1.494 1.00 95.00 88 PRO A C 1
ATOM 691 O O . PRO A 1 88 ? 1.360 -5.042 0.387 1.00 95.00 88 PRO A O 1
ATOM 694 N N . ALA A 1 89 ? 1.604 -4.560 2.567 1.00 95.69 89 ALA A N 1
ATOM 695 C CA . ALA A 1 89 ? 3.057 -4.420 2.514 1.00 95.69 89 ALA A CA 1
ATOM 696 C C . ALA A 1 89 ? 3.749 -5.747 2.162 1.00 95.69 89 ALA A C 1
ATOM 698 O O . ALA A 1 89 ? 4.660 -5.761 1.334 1.00 95.69 89 ALA A O 1
ATOM 699 N N . LEU A 1 90 ? 3.286 -6.868 2.728 1.00 96.75 90 LEU A N 1
ATOM 700 C CA . LEU A 1 90 ? 3.810 -8.201 2.407 1.00 96.75 90 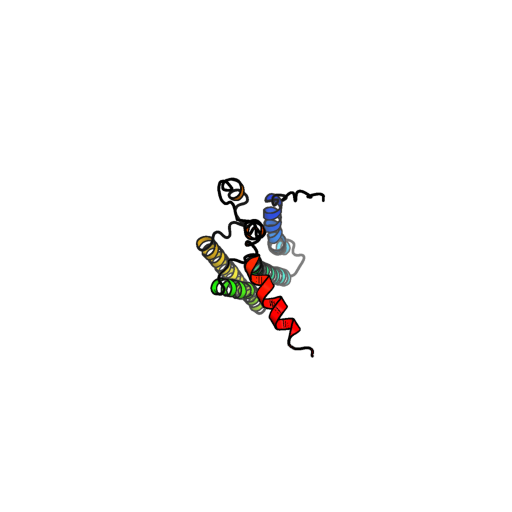LEU A CA 1
ATOM 701 C C . LEU A 1 90 ? 3.503 -8.613 0.964 1.00 96.75 90 LEU A C 1
ATOM 703 O O . LEU A 1 90 ? 4.372 -9.168 0.297 1.00 96.75 90 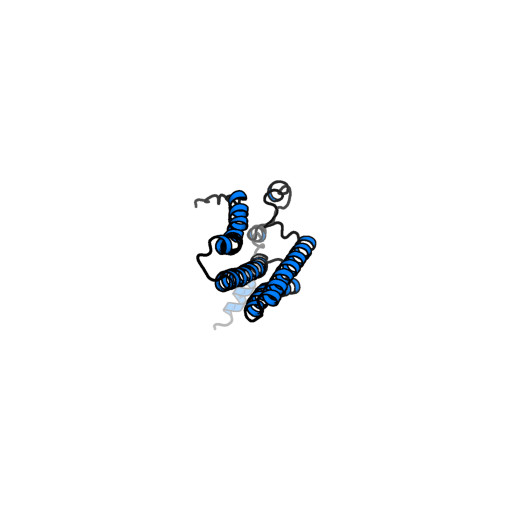LEU A O 1
ATOM 707 N N . ILE A 1 91 ? 2.299 -8.308 0.469 1.00 96.62 91 ILE A N 1
ATOM 708 C CA . ILE A 1 91 ? 1.920 -8.542 -0.934 1.00 96.62 91 ILE A CA 1
ATOM 709 C C . ILE A 1 91 ? 2.819 -7.722 -1.865 1.00 96.62 91 ILE A C 1
ATOM 711 O O . ILE A 1 91 ? 3.353 -8.258 -2.837 1.00 96.62 91 ILE A O 1
ATOM 715 N N . GLY A 1 92 ? 3.018 -6.439 -1.545 1.00 96.69 92 GLY A N 1
ATOM 716 C CA . GLY A 1 92 ? 3.901 -5.549 -2.292 1.00 96.69 92 GLY A CA 1
ATOM 717 C C . GLY A 1 92 ? 5.330 -6.080 -2.335 1.00 96.69 92 GLY A C 1
ATOM 718 O O . GLY A 1 92 ? 5.876 -6.260 -3.419 1.00 96.69 92 GLY A O 1
ATOM 719 N N . TRP A 1 93 ? 5.908 -6.406 -1.180 1.00 97.25 93 TRP A N 1
ATOM 720 C CA . TRP A 1 93 ? 7.259 -6.961 -1.090 1.00 97.25 93 TRP A CA 1
ATOM 721 C C . TRP A 1 93 ? 7.410 -8.280 -1.859 1.00 97.25 93 TRP A C 1
ATOM 723 O O . TRP A 1 93 ? 8.341 -8.417 -2.650 1.00 97.25 93 TRP A O 1
ATOM 733 N N . TYR A 1 94 ? 6.467 -9.214 -1.699 1.00 97.44 94 TYR A N 1
ATOM 734 C CA . TYR A 1 94 ? 6.475 -10.490 -2.417 1.00 97.44 94 TYR A CA 1
ATOM 735 C C . TYR A 1 94 ? 6.440 -10.298 -3.939 1.00 97.44 94 TYR A C 1
ATOM 737 O O . TYR A 1 94 ? 7.164 -10.978 -4.665 1.00 97.44 94 TYR A O 1
ATOM 745 N N . SER A 1 95 ? 5.650 -9.334 -4.427 1.00 96.56 95 SER A N 1
ATOM 746 C CA . SER A 1 95 ? 5.526 -9.064 -5.863 1.00 96.56 95 SER A CA 1
ATOM 747 C C . SER A 1 95 ? 6.848 -8.656 -6.525 1.00 96.56 95 SER A C 1
ATOM 749 O O . SER A 1 95 ? 7.049 -8.962 -7.696 1.00 96.56 95 SER A O 1
ATOM 751 N N . LEU A 1 96 ? 7.771 -8.026 -5.786 1.00 95.38 96 LEU A N 1
ATOM 752 C CA . LEU A 1 96 ? 9.055 -7.564 -6.327 1.00 95.38 96 LEU A CA 1
ATOM 753 C C . LEU A 1 96 ? 10.019 -8.711 -6.657 1.00 95.38 96 LEU A C 1
ATOM 755 O O . LEU A 1 96 ? 10.952 -8.511 -7.426 1.00 95.38 96 LEU A O 1
ATOM 759 N N . GLY A 1 97 ? 9.793 -9.906 -6.105 1.00 94.00 97 GLY A N 1
ATOM 760 C CA . GLY A 1 97 ? 10.566 -11.104 -6.438 1.00 94.00 97 GLY A CA 1
ATOM 761 C C . GLY A 1 97 ? 10.079 -11.839 -7.692 1.00 94.00 97 GLY A C 1
ATOM 762 O O . GLY A 1 97 ? 10.649 -12.869 -8.046 1.00 94.00 97 GLY A O 1
ATOM 763 N N . LEU A 1 98 ? 9.011 -11.361 -8.337 1.00 94.50 98 LEU A N 1
ATOM 764 C CA . LEU A 1 98 ? 8.358 -12.043 -9.454 1.00 94.50 98 LEU A CA 1
ATOM 765 C C . LEU A 1 98 ? 8.712 -11.428 -10.805 1.00 94.50 98 LEU A C 1
ATOM 767 O O . LEU A 1 98 ? 9.241 -10.320 -10.906 1.00 94.50 98 LEU A O 1
ATOM 771 N N . LYS A 1 99 ? 8.357 -12.139 -11.880 1.00 93.69 99 LYS A N 1
ATOM 772 C CA . LYS A 1 99 ? 8.478 -11.593 -13.236 1.00 93.69 99 LYS A CA 1
ATOM 773 C C . LYS A 1 99 ? 7.550 -10.385 -13.395 1.00 93.69 99 LYS A C 1
ATOM 775 O O . LYS A 1 99 ? 6.468 -10.374 -12.809 1.00 93.69 99 LYS A O 1
ATOM 780 N N . PRO A 1 100 ? 7.878 -9.402 -14.249 1.00 90.88 100 PRO A N 1
ATOM 781 C CA . PRO A 1 100 ? 7.148 -8.135 -14.261 1.00 90.88 100 PRO A CA 1
ATOM 782 C C . PRO A 1 100 ? 5.634 -8.230 -14.500 1.00 90.88 100 PRO A C 1
ATOM 784 O O . PRO A 1 100 ? 4.870 -7.456 -13.925 1.00 90.88 100 PRO A O 1
ATOM 787 N N . VAL A 1 101 ? 5.183 -9.185 -15.321 1.00 92.75 101 VAL A N 1
ATOM 788 C CA . VAL A 1 101 ? 3.750 -9.421 -15.575 1.00 92.75 101 VAL A CA 1
ATOM 789 C C . VAL A 1 101 ? 3.048 -9.953 -14.322 1.00 92.75 101 VAL A C 1
ATOM 791 O O . VAL A 1 101 ? 1.977 -9.470 -13.954 1.00 92.75 101 VAL A O 1
ATOM 794 N N . GLU A 1 102 ? 3.666 -10.912 -13.635 1.00 94.81 102 GLU A N 1
ATOM 795 C CA . GLU A 1 102 ? 3.157 -11.496 -12.391 1.00 94.81 102 GLU A CA 1
ATOM 796 C C . GLU A 1 102 ? 3.159 -10.452 -11.269 1.00 94.81 102 GLU A C 1
ATOM 798 O O . GLU A 1 102 ? 2.139 -10.257 -10.610 1.00 94.81 102 GLU A O 1
ATOM 803 N N . ALA A 1 103 ? 4.263 -9.711 -11.122 1.00 95.19 103 ALA A N 1
ATOM 804 C CA . ALA A 1 103 ? 4.408 -8.619 -10.166 1.00 95.19 103 ALA A CA 1
ATOM 805 C C . ALA A 1 103 ? 3.305 -7.565 -10.345 1.00 95.19 103 ALA A C 1
ATOM 807 O O . ALA A 1 103 ? 2.590 -7.236 -9.398 1.00 95.19 103 ALA A O 1
ATOM 808 N N . SER A 1 104 ? 3.103 -7.097 -11.583 1.00 92.94 104 SER A N 1
ATOM 809 C CA . SER A 1 104 ? 2.053 -6.125 -11.919 1.00 92.94 104 SER A CA 1
ATOM 810 C C . SER A 1 104 ? 0.656 -6.656 -11.592 1.00 92.94 104 SER A C 1
ATOM 812 O O . SER A 1 104 ? -0.176 -5.924 -11.057 1.00 92.94 104 SER A O 1
ATOM 814 N N . THR A 1 105 ? 0.402 -7.934 -11.885 1.00 95.81 105 THR A N 1
ATOM 815 C CA . THR A 1 105 ? -0.893 -8.580 -11.628 1.00 95.81 105 THR A CA 1
ATOM 816 C C . THR A 1 105 ? -1.171 -8.682 -10.131 1.00 95.81 105 THR A C 1
ATOM 818 O O . THR A 1 105 ? -2.259 -8.321 -9.682 1.00 95.81 105 THR A O 1
ATOM 821 N N . ILE A 1 106 ? -0.186 -9.115 -9.339 1.00 96.62 106 ILE A N 1
ATOM 822 C CA . ILE A 1 106 ? -0.319 -9.206 -7.881 1.00 96.62 106 ILE A CA 1
ATOM 823 C C . ILE A 1 106 ? -0.518 -7.825 -7.260 1.00 96.62 106 ILE A C 1
ATOM 825 O O . ILE A 1 106 ? -1.391 -7.678 -6.407 1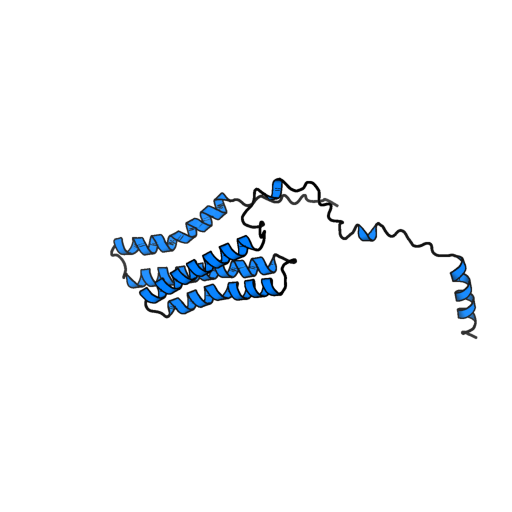.00 96.62 106 ILE A O 1
ATOM 829 N N . LEU A 1 107 ? 0.231 -6.810 -7.697 1.00 96.00 107 LEU A N 1
ATOM 830 C CA . LEU A 1 107 ? 0.048 -5.442 -7.212 1.00 96.00 107 LEU A CA 1
ATOM 831 C C . LEU A 1 107 ? -1.357 -4.919 -7.529 1.00 96.00 107 LEU A C 1
ATOM 833 O O . LEU A 1 107 ? -2.022 -4.390 -6.640 1.00 96.00 107 LEU A O 1
ATOM 837 N N . ALA A 1 108 ? -1.842 -5.116 -8.759 1.00 95.38 108 ALA A N 1
ATOM 838 C CA . ALA A 1 108 ? -3.190 -4.710 -9.154 1.00 95.38 108 ALA A CA 1
ATOM 839 C C . ALA A 1 108 ? -4.269 -5.400 -8.304 1.00 95.38 108 ALA A C 1
ATOM 841 O O . ALA A 1 108 ? -5.168 -4.737 -7.783 1.00 95.38 108 ALA A O 1
ATOM 842 N N . LEU A 1 109 ? -4.154 -6.716 -8.103 1.00 96.44 109 LEU A N 1
ATOM 843 C CA . LEU A 1 109 ? -5.053 -7.463 -7.223 1.00 96.44 109 LEU A CA 1
ATOM 844 C C . LEU A 1 109 ? -4.952 -6.985 -5.771 1.00 96.44 109 LEU A C 1
ATOM 846 O O . LEU A 1 109 ? -5.980 -6.839 -5.117 1.00 96.44 109 LEU A O 1
ATOM 850 N N . GLY A 1 110 ? -3.748 -6.688 -5.282 1.00 95.06 110 GLY A N 1
ATOM 851 C CA . GLY A 1 110 ? -3.514 -6.125 -3.954 1.00 95.06 110 GLY A CA 1
ATOM 852 C C . GLY A 1 110 ? -4.263 -4.810 -3.748 1.00 95.06 110 GLY A C 1
ATOM 853 O O . GLY A 1 110 ? -4.990 -4.673 -2.765 1.00 95.06 110 GLY A O 1
ATOM 854 N N . PHE A 1 111 ? -4.175 -3.883 -4.706 1.00 94.56 111 PHE A N 1
ATOM 855 C CA . PHE A 1 111 ? -4.932 -2.628 -4.671 1.00 94.56 111 PHE A CA 1
ATOM 856 C C . PHE A 1 111 ? -6.447 -2.845 -4.714 1.00 94.56 111 PHE A C 1
ATOM 858 O O . PHE A 1 111 ? -7.173 -2.201 -3.959 1.00 94.56 111 PHE A O 1
ATOM 865 N N . ILE A 1 112 ? -6.939 -3.763 -5.552 1.00 94.56 112 ILE A N 1
ATOM 866 C CA . ILE A 1 112 ? -8.374 -4.079 -5.635 1.00 94.56 112 ILE A CA 1
ATOM 867 C C . ILE A 1 112 ? -8.877 -4.678 -4.317 1.00 94.56 112 ILE A C 1
ATOM 869 O O . ILE A 1 112 ? -9.910 -4.255 -3.801 1.00 94.56 112 ILE A O 1
ATOM 873 N N . LEU A 1 113 ? -8.152 -5.646 -3.753 1.00 91.94 113 LEU A N 1
ATOM 874 C CA . LEU A 1 113 ? -8.494 -6.270 -2.474 1.00 91.94 113 LEU A CA 1
ATOM 875 C C . LEU A 1 113 ? -8.512 -5.240 -1.346 1.00 91.94 113 LEU A C 1
ATOM 877 O O . LEU A 1 113 ? -9.442 -5.237 -0.537 1.00 91.94 113 LEU A O 1
ATOM 881 N N . HIS A 1 114 ? -7.525 -4.345 -1.334 1.00 90.81 114 HIS A N 1
ATOM 882 C CA . HIS A 1 114 ? -7.441 -3.266 -0.360 1.00 90.81 114 HIS A CA 1
ATOM 883 C C . HIS A 1 114 ? -8.613 -2.286 -0.496 1.00 90.81 114 HIS A C 1
ATOM 885 O O . HIS A 1 114 ? -9.291 -1.990 0.483 1.00 90.81 114 HIS A O 1
ATOM 891 N N . LEU A 1 115 ? -8.949 -1.882 -1.723 1.00 89.12 115 LEU A N 1
ATOM 892 C CA . LEU A 1 115 ? -10.103 -1.025 -2.004 1.00 89.12 115 LEU A CA 1
ATOM 893 C C . LEU A 1 115 ? -11.424 -1.672 -1.555 1.00 89.12 115 LEU A C 1
ATOM 895 O O . LEU A 1 115 ? -12.276 -1.022 -0.948 1.00 89.12 115 LEU A O 1
ATOM 899 N N . ILE A 1 116 ? -11.603 -2.969 -1.818 1.00 88.62 116 ILE A N 1
ATOM 900 C CA . ILE A 1 116 ? -12.776 -3.724 -1.357 1.00 88.62 116 ILE A CA 1
ATOM 901 C C . ILE A 1 116 ? -12.843 -3.729 0.174 1.00 88.62 116 ILE A C 1
ATOM 903 O O . ILE A 1 116 ? -13.929 -3.579 0.742 1.00 88.62 116 ILE A O 1
ATOM 907 N N . GLN A 1 117 ? -11.707 -3.912 0.845 1.00 86.56 117 GLN A N 1
ATOM 908 C CA . GLN A 1 117 ? -11.630 -3.890 2.301 1.00 86.56 117 GLN A CA 1
ATOM 909 C C . GLN A 1 117 ? -11.993 -2.507 2.858 1.00 86.56 117 GLN A C 1
ATOM 911 O O . GLN A 1 117 ? -12.833 -2.430 3.759 1.00 86.56 117 GLN A O 1
ATOM 916 N N . ASP A 1 118 ? -11.471 -1.431 2.269 1.00 85.00 118 ASP A N 1
ATOM 917 C CA . ASP A 1 118 ? -11.805 -0.053 2.640 1.00 85.00 118 ASP A CA 1
ATOM 918 C C . ASP A 1 118 ? -13.317 0.202 2.526 1.00 85.00 118 ASP A C 1
ATOM 920 O O . ASP A 1 118 ? -13.943 0.694 3.470 1.00 85.00 118 ASP A O 1
ATOM 924 N N . TYR A 1 119 ? -13.952 -0.224 1.428 1.00 82.75 119 TYR A N 1
ATOM 925 C CA . TYR A 1 119 ? -15.407 -0.108 1.262 1.00 82.75 119 TYR A CA 1
ATOM 926 C C . TYR A 1 119 ? -16.204 -0.933 2.283 1.00 82.75 119 TYR A C 1
ATOM 928 O O . TYR A 1 119 ? -17.266 -0.504 2.749 1.00 82.75 119 TYR A O 1
ATOM 936 N N . ARG A 1 120 ? -15.717 -2.122 2.656 1.00 80.81 120 ARG A N 1
ATOM 937 C CA . ARG A 1 120 ? -16.361 -2.964 3.680 1.00 80.81 120 ARG A CA 1
ATOM 938 C C . ARG A 1 120 ? -16.289 -2.325 5.063 1.00 80.81 120 ARG A C 1
ATOM 940 O O . ARG A 1 120 ? -17.253 -2.431 5.823 1.00 80.81 120 ARG A O 1
ATOM 947 N N . LEU A 1 121 ? -15.175 -1.675 5.386 1.00 72.94 121 LEU A N 1
ATOM 948 C CA . LEU A 1 121 ? -14.961 -1.018 6.675 1.00 72.94 121 LEU A CA 1
ATOM 949 C C . LEU A 1 121 ? -15.766 0.279 6.795 1.00 72.94 121 LEU A C 1
ATOM 951 O O . LEU A 1 121 ? -16.389 0.498 7.834 1.00 72.94 121 LEU A O 1
ATOM 955 N N . GLN A 1 122 ? -15.865 1.063 5.717 1.00 69.19 122 GLN A N 1
ATOM 956 C CA . GLN A 1 122 ? -16.744 2.241 5.658 1.00 69.19 122 GLN A CA 1
ATOM 957 C C . GLN A 1 122 ? -18.220 1.891 5.905 1.00 69.19 122 GLN A C 1
ATOM 959 O O . GLN A 1 122 ? -18.956 2.678 6.492 1.00 69.19 122 GLN A O 1
ATOM 964 N N . ARG A 1 123 ? -18.666 0.696 5.494 1.00 60.91 123 ARG A N 1
ATOM 965 C CA . ARG A 1 123 ? -20.044 0.231 5.728 1.00 60.91 123 ARG A CA 1
ATOM 966 C C . ARG A 1 123 ? -20.331 -0.189 7.168 1.00 60.91 123 ARG A C 1
ATOM 968 O O . ARG A 1 123 ? -21.488 -0.158 7.574 1.00 60.91 123 ARG A O 1
ATOM 975 N N . LYS A 1 124 ? -19.320 -0.651 7.910 1.00 59.03 124 LYS A N 1
ATOM 976 C CA . LYS A 1 124 ? -19.501 -1.226 9.256 1.00 59.03 124 LYS A CA 1
ATOM 977 C C . LYS A 1 124 ? -19.336 -0.224 10.383 1.00 59.03 124 LYS A C 1
ATOM 979 O O . LYS A 1 124 ? -19.814 -0.477 11.482 1.00 59.03 124 LYS A O 1
ATOM 984 N N . SER A 1 125 ? -18.653 0.877 10.131 1.00 47.62 125 SER A N 1
ATOM 985 C CA . SER A 1 125 ? -18.387 1.859 11.158 1.00 47.62 125 SER A CA 1
ATOM 986 C C . SER A 1 125 ? -18.370 3.235 10.535 1.00 47.62 125 SER A C 1
ATOM 988 O O . SER A 1 125 ? -17.677 3.477 9.545 1.00 47.62 125 SER A O 1
ATOM 990 N N . SER A 1 126 ? -19.108 4.142 11.163 1.00 48.88 126 SER A N 1
ATOM 991 C CA . SER A 1 126 ? -18.948 5.582 11.024 1.00 48.88 126 SER A CA 1
ATOM 992 C C . SER A 1 126 ? -17.555 5.999 11.514 1.00 48.88 126 SER A C 1
ATOM 994 O O . SER A 1 126 ? -17.425 6.764 12.466 1.00 48.88 126 SER A O 1
ATOM 996 N N . TYR A 1 127 ? -16.486 5.549 10.852 1.00 52.16 127 TYR A N 1
ATOM 997 C CA . TYR A 1 127 ? -15.154 6.144 10.936 1.00 52.16 127 TYR A CA 1
ATOM 998 C C . TYR A 1 127 ? -15.173 7.485 10.175 1.00 52.16 127 TYR A C 1
ATOM 1000 O O . TYR A 1 127 ? -14.382 7.751 9.274 1.00 52.16 127 TYR A O 1
ATOM 1008 N N . ALA A 1 128 ? -16.130 8.341 10.539 1.00 44.25 128 ALA A N 1
ATOM 1009 C CA . ALA A 1 128 ? -16.451 9.634 9.950 1.00 44.25 128 ALA A CA 1
ATOM 1010 C C . ALA A 1 128 ? -15.417 10.720 10.294 1.00 44.25 128 ALA A C 1
ATOM 1012 O O . ALA A 1 128 ? -15.675 11.901 10.094 1.00 44.25 128 ALA A O 1
ATOM 1013 N N . ILE A 1 129 ? -14.243 10.334 10.798 1.00 52.19 129 ILE A N 1
ATOM 1014 C CA . ILE A 1 129 ? -13.156 11.260 11.118 1.00 52.19 129 ILE A CA 1
ATOM 1015 C C . ILE A 1 129 ? -12.321 11.618 9.881 1.00 52.19 129 ILE A C 1
ATOM 1017 O O . ILE A 1 129 ? -11.723 12.688 9.865 1.00 52.19 129 ILE A O 1
ATOM 1021 N N . LEU A 1 130 ? -12.312 10.790 8.824 1.00 51.84 130 LEU A N 1
ATOM 1022 C CA . LEU A 1 130 ? -11.443 11.025 7.658 1.00 51.84 130 LEU A CA 1
ATOM 1023 C C . LEU A 1 130 ? -12.177 11.450 6.371 1.00 51.84 130 LEU A C 1
ATOM 1025 O O . LEU A 1 130 ? -11.558 12.065 5.511 1.00 51.84 130 LEU A O 1
ATOM 1029 N N . VAL A 1 131 ? -13.486 11.181 6.238 1.00 52.19 131 VAL A N 1
ATOM 1030 C CA . VAL A 1 131 ? -14.236 11.411 4.977 1.00 52.19 131 VAL A CA 1
ATOM 1031 C C . VAL A 1 131 ? -15.302 12.516 5.067 1.00 52.19 131 VAL A C 1
ATOM 1033 O O . VAL A 1 131 ? -15.708 13.045 4.036 1.00 52.19 131 VAL A O 1
ATOM 1036 N N . LEU A 1 132 ? -15.729 12.955 6.259 1.00 45.31 132 LEU A N 1
ATOM 1037 C CA . LEU A 1 132 ? -16.747 14.012 6.385 1.00 45.31 132 LEU A CA 1
ATOM 1038 C C . LEU A 1 132 ? -16.269 15.212 7.218 1.00 45.31 132 LEU A C 1
ATOM 1040 O O . LEU A 1 132 ? -16.661 15.361 8.372 1.00 45.31 132 LEU A O 1
ATOM 1044 N N . PRO A 1 133 ? -15.536 16.159 6.607 1.00 48.41 133 PRO A N 1
ATOM 1045 C CA . PRO A 1 133 ? -15.371 17.511 7.150 1.00 48.41 133 PRO A CA 1
ATOM 1046 C C . PRO A 1 133 ? -16.708 18.252 7.346 1.00 48.41 133 PRO A C 1
ATOM 1048 O O . PRO A 1 133 ? -16.764 19.246 8.060 1.00 48.41 133 PRO A O 1
ATOM 1051 N N . THR A 1 134 ? -17.792 17.790 6.712 1.00 50.53 134 THR A N 1
ATOM 1052 C CA . THR A 1 134 ? -19.093 18.477 6.681 1.00 50.53 134 THR A CA 1
ATOM 1053 C C . THR A 1 134 ? -20.117 17.947 7.685 1.00 50.53 134 THR A C 1
ATOM 1055 O O . THR A 1 134 ? -20.988 18.704 8.101 1.00 50.53 134 THR A O 1
ATOM 1058 N N . ALA A 1 135 ? -20.022 16.688 8.127 1.00 45.97 135 ALA A N 1
ATOM 1059 C CA . ALA A 1 135 ? -21.005 16.110 9.055 1.00 45.97 135 ALA A CA 1
ATOM 1060 C C . ALA A 1 135 ? -20.734 16.450 10.529 1.00 45.97 135 ALA A C 1
ATOM 1062 O O . ALA A 1 135 ? -21.620 16.312 11.368 1.00 45.97 135 ALA A O 1
ATOM 1063 N N . TYR A 1 136 ? -19.530 16.930 10.845 1.00 43.91 136 TYR A N 1
ATOM 1064 C CA . TYR A 1 136 ? -19.177 17.348 12.201 1.00 43.91 136 TYR A CA 1
ATOM 1065 C C . TYR A 1 136 ? -19.881 18.660 12.593 1.00 43.91 136 TYR A C 1
ATOM 1067 O O . TYR A 1 136 ? -20.228 18.855 13.746 1.00 43.91 136 TYR A O 1
ATOM 1075 N N . ALA A 1 137 ? -20.172 19.556 11.646 1.00 47.78 137 ALA A N 1
ATOM 1076 C CA . ALA A 1 137 ? -20.709 20.880 11.973 1.00 47.78 137 ALA A CA 1
ATOM 1077 C C . ALA A 1 137 ? -22.221 20.907 12.277 1.00 47.78 137 ALA A C 1
ATOM 1079 O O . ALA A 1 137 ? -22.704 21.881 12.850 1.00 47.78 137 ALA A O 1
ATOM 1080 N N . THR A 1 138 ? -22.990 19.876 11.914 1.00 46.97 138 THR A N 1
ATOM 1081 C CA . THR A 1 138 ? -24.463 19.949 11.958 1.00 46.97 138 THR A CA 1
ATOM 1082 C C . THR A 1 138 ? -25.111 19.220 13.133 1.00 46.97 138 THR A C 1
ATOM 1084 O O . THR A 1 138 ? -26.307 19.402 13.347 1.00 46.97 138 THR A O 1
ATOM 1087 N N . ASN A 1 139 ? -24.363 18.444 13.929 1.00 44.03 139 ASN A N 1
ATOM 1088 C CA . ASN A 1 139 ? -24.957 17.591 14.968 1.00 44.03 139 ASN A CA 1
ATOM 1089 C C . ASN A 1 139 ? -24.301 17.711 16.359 1.00 44.03 139 ASN A C 1
ATOM 1091 O O . ASN A 1 139 ? -24.140 16.727 17.074 1.00 44.03 139 ASN A O 1
ATOM 1095 N N . TYR A 1 140 ? -23.964 18.941 16.768 1.00 47.41 140 TYR A N 1
ATOM 1096 C CA . TYR A 1 140 ? -23.564 19.288 18.146 1.00 47.41 140 TYR A CA 1
ATOM 1097 C C . TYR A 1 140 ? -24.705 19.845 19.000 1.00 47.41 140 TYR A C 1
ATOM 1099 O O . TYR A 1 140 ? -24.497 20.584 19.960 1.00 47.41 140 TYR A O 1
ATOM 1107 N N . ARG A 1 141 ? -25.941 19.479 18.670 1.00 47.56 141 ARG A N 1
ATOM 1108 C CA . ARG A 1 141 ? -27.132 19.907 19.399 1.00 47.56 141 ARG A CA 1
ATOM 1109 C C . ARG A 1 141 ? -27.626 18.758 20.282 1.00 47.56 141 ARG A C 1
ATOM 1111 O O . ARG A 1 141 ? -28.641 18.155 19.970 1.00 47.56 141 ARG A O 1
ATOM 1118 N N . GLY A 1 142 ? -26.908 18.430 21.364 1.00 44.00 142 GLY A N 1
ATOM 1119 C CA . GLY A 1 142 ? -27.542 17.654 22.446 1.00 44.00 142 GLY A CA 1
ATOM 1120 C C . GLY A 1 142 ? -26.709 16.714 23.317 1.00 44.00 142 GLY A C 1
ATOM 1121 O O . GLY A 1 142 ? -27.255 16.233 24.303 1.00 44.00 142 GLY A O 1
ATOM 1122 N N . TYR A 1 143 ? -25.428 16.453 23.047 1.00 43.31 143 TYR A N 1
ATOM 1123 C CA . TYR A 1 143 ? -24.643 15.557 23.911 1.00 43.31 143 TYR A CA 1
ATOM 1124 C C . TYR A 1 143 ? -23.777 16.341 24.896 1.00 43.31 143 TYR A C 1
ATOM 1126 O O . TYR A 1 143 ? -22.592 16.580 24.671 1.00 43.31 143 TYR A O 1
ATOM 1134 N N . TYR A 1 144 ? -24.385 16.719 26.021 1.00 43.59 144 TYR A N 1
ATOM 1135 C CA . TYR A 1 144 ? -23.647 17.018 27.243 1.00 43.59 144 TYR A CA 1
ATOM 1136 C C . TYR A 1 144 ? -22.934 15.736 27.697 1.00 43.59 144 TYR A C 1
ATOM 1138 O O . TYR A 1 144 ? -23.518 14.891 28.368 1.00 43.59 144 TYR A O 1
ATOM 1146 N N . MET A 1 145 ? -21.671 15.566 27.307 1.00 44.28 145 MET A N 1
ATOM 1147 C CA . MET A 1 145 ? -20.774 14.612 27.962 1.00 44.28 145 MET A CA 1
ATOM 1148 C C . MET A 1 145 ? -20.549 15.113 29.396 1.00 44.28 145 MET A C 1
ATOM 1150 O O . MET A 1 145 ? -20.036 16.225 29.550 1.00 44.28 145 MET A O 1
ATOM 1154 N N . PRO A 1 146 ? -20.904 14.370 30.459 1.00 39.84 146 PRO A N 1
ATOM 1155 C CA . PRO A 1 146 ? -20.507 14.756 31.805 1.00 39.84 146 PRO A CA 1
ATOM 1156 C C . PRO A 1 146 ? -18.981 14.700 31.879 1.00 39.84 146 PRO A C 1
ATOM 1158 O O . PRO A 1 146 ? -18.345 13.716 31.505 1.00 39.84 146 PRO A O 1
ATOM 1161 N N . HIS A 1 147 ? -18.374 15.810 32.277 1.00 53.19 147 HIS A N 1
ATOM 1162 C CA . HIS A 1 147 ? -16.927 15.963 32.263 1.00 53.19 147 HIS A CA 1
ATOM 1163 C C . HIS A 1 147 ? -16.342 15.089 33.390 1.00 53.19 147 HIS A C 1
ATOM 1165 O O . HIS A 1 147 ? -16.981 14.979 34.438 1.00 53.19 147 HIS A O 1
ATOM 1171 N N . PRO A 1 148 ? -15.134 14.511 33.268 1.00 46.94 148 PRO A N 1
ATOM 1172 C CA . PRO A 1 148 ? -14.538 13.661 34.313 1.00 46.94 148 PRO A CA 1
ATOM 1173 C C . PRO A 1 148 ? -14.478 14.316 35.706 1.00 46.94 148 PRO A C 1
ATOM 1175 O O . PRO A 1 148 ? -14.485 13.636 36.727 1.00 46.94 148 PRO A O 1
ATOM 1178 N N . TRP A 1 149 ? -14.479 15.651 35.757 1.00 49.88 149 TRP A N 1
ATOM 1179 C CA . TRP A 1 149 ? -14.523 16.437 36.988 1.00 49.88 149 TRP A CA 1
ATOM 1180 C C . TRP A 1 149 ? -15.939 16.669 37.557 1.00 49.88 149 TRP A C 1
ATOM 1182 O O . TRP A 1 149 ? -16.065 16.977 38.738 1.00 49.88 149 TRP A O 1
ATOM 1192 N N . THR A 1 150 ? -17.018 16.476 36.785 1.00 48.16 150 THR A N 1
ATOM 1193 C CA . THR A 1 150 ? -18.406 16.639 37.285 1.00 48.16 150 THR A CA 1
ATOM 1194 C C . THR A 1 150 ? -18.820 15.566 38.297 1.00 48.16 150 THR A C 1
ATOM 1196 O O . THR A 1 150 ? -19.696 15.813 39.124 1.00 48.16 150 THR A O 1
ATOM 1199 N N . ILE A 1 151 ? -18.130 14.419 38.330 1.00 51.44 151 ILE A N 1
ATOM 1200 C CA . ILE A 1 151 ? -18.335 13.382 39.358 1.00 51.44 151 ILE A CA 1
ATOM 1201 C C . ILE A 1 151 ? -17.809 13.852 40.729 1.00 51.44 151 ILE A C 1
ATOM 1203 O O . ILE A 1 151 ? -18.318 13.436 41.767 1.00 51.44 151 ILE A O 1
ATOM 1207 N N . TYR A 1 152 ? -16.843 14.777 40.755 1.00 44.09 152 TYR A N 1
ATOM 1208 C CA . TYR A 1 152 ? -16.246 15.279 41.997 1.00 44.09 152 TYR A CA 1
ATOM 1209 C C . TYR A 1 152 ? -16.993 16.472 42.608 1.00 44.09 152 TYR A C 1
ATOM 1211 O O . TYR A 1 152 ? -16.817 16.745 43.789 1.00 44.09 152 TYR A O 1
ATOM 1219 N N . LEU A 1 153 ? -17.863 17.153 41.853 1.00 46.31 153 LEU A N 1
ATOM 1220 C CA . LEU A 1 153 ? -18.619 18.312 42.355 1.00 46.31 153 LEU A CA 1
ATOM 1221 C C . LEU A 1 153 ? -20.010 17.968 42.909 1.00 46.31 153 LEU A C 1
ATOM 1223 O O . LEU A 1 153 ? -20.687 18.847 43.433 1.00 46.31 153 LEU A O 1
ATOM 1227 N N . THR A 1 154 ? -20.443 16.706 42.824 1.00 43.38 154 THR A N 1
ATOM 1228 C CA . THR A 1 154 ? -21.753 16.261 43.346 1.00 43.38 154 THR A CA 1
ATOM 1229 C C . THR A 1 154 ? -21.666 15.499 44.669 1.00 43.38 154 THR A C 1
ATOM 1231 O O . THR A 1 154 ? -22.696 15.196 45.269 1.00 43.38 154 THR A O 1
ATOM 1234 N N . LYS A 1 155 ? -20.459 15.247 45.192 1.00 42.69 155 LYS A N 1
ATOM 1235 C CA . LYS A 1 155 ? -20.263 14.764 46.565 1.00 42.69 155 LYS A CA 1
ATOM 1236 C C . LYS A 1 155 ? -19.803 15.909 47.460 1.00 42.69 155 LYS A C 1
ATOM 1238 O O . LYS A 1 155 ? -18.616 16.071 47.724 1.00 42.69 155 LYS A O 1
ATOM 1243 N N . GLY A 1 156 ? -20.770 16.690 47.943 1.00 40.91 156 GLY A N 1
ATOM 1244 C CA . GLY A 1 156 ? -20.580 17.464 49.169 1.00 40.91 156 GLY A CA 1
ATOM 1245 C C . GLY A 1 156 ? -20.173 16.533 50.324 1.00 40.91 156 GLY A C 1
ATOM 1246 O O . GLY A 1 156 ? -20.485 15.337 50.275 1.00 40.91 156 GLY A O 1
ATOM 1247 N N . PRO A 1 157 ? -19.445 17.035 51.336 1.00 40.59 157 PRO A N 1
ATOM 1248 C CA . PRO A 1 157 ? -18.968 16.214 52.438 1.00 40.59 157 PRO A CA 1
ATOM 1249 C C . PRO A 1 157 ? -20.154 15.518 53.103 1.00 40.59 157 PRO A C 1
ATOM 1251 O O . PRO A 1 157 ? -21.086 16.163 53.584 1.00 40.59 157 PRO A O 1
ATOM 1254 N N . ALA A 1 158 ? -20.109 14.186 53.106 1.00 46.59 158 ALA A N 1
ATOM 1255 C CA . ALA A 1 158 ? -20.965 13.377 53.949 1.00 46.59 158 ALA A CA 1
ATOM 1256 C C . ALA A 1 158 ? -20.863 13.928 55.374 1.00 46.59 158 ALA A C 1
ATOM 1258 O O . ALA A 1 158 ? -19.764 14.071 55.910 1.00 46.59 158 ALA A O 1
ATOM 1259 N N . SER A 1 159 ? -22.014 14.277 55.943 1.00 43.72 159 SER A N 1
ATOM 1260 C CA . SER A 1 159 ? -22.179 14.698 57.327 1.00 43.72 159 SER A CA 1
ATOM 1261 C C . SER A 1 159 ? -21.364 13.793 58.250 1.00 43.72 159 SER A C 1
ATOM 1263 O O . SER A 1 159 ? -21.711 12.629 58.465 1.00 43.72 159 SER A O 1
ATOM 1265 N N . ILE A 1 160 ? -20.267 14.323 58.784 1.00 45.84 160 ILE A N 1
ATOM 1266 C CA . ILE A 1 160 ? -19.546 13.704 59.888 1.00 45.84 160 ILE A CA 1
ATOM 1267 C C . ILE A 1 160 ? -20.498 13.774 61.082 1.00 45.84 160 ILE A C 1
ATOM 1269 O O . ILE A 1 160 ? -20.812 14.854 61.572 1.00 45.84 160 ILE A O 1
ATOM 1273 N N . ASN A 1 161 ? -21.018 12.618 61.492 1.00 39.91 161 ASN A N 1
ATOM 1274 C CA . ASN A 1 161 ? -21.835 12.477 62.690 1.00 39.91 161 ASN A CA 1
ATOM 1275 C C . ASN A 1 161 ? -20.968 12.801 63.930 1.00 39.91 161 ASN A C 1
ATOM 1277 O O . ASN A 1 161 ? -20.029 12.043 64.194 1.00 39.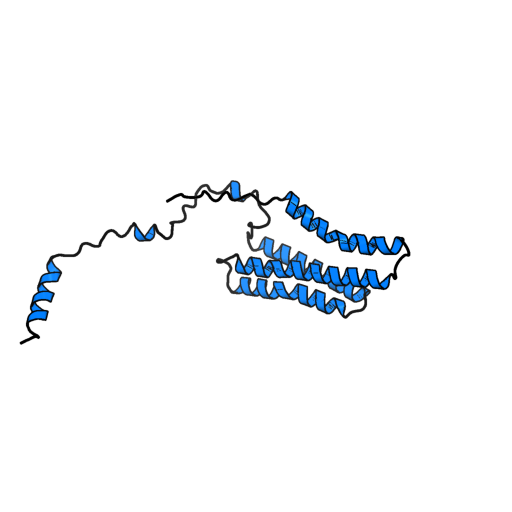91 161 ASN A O 1
ATOM 1281 N N . PRO A 1 162 ? -21.263 13.865 64.707 1.00 47.06 162 PRO A N 1
ATOM 1282 C CA . PRO A 1 162 ? -20.453 14.258 65.864 1.00 47.06 162 PRO A CA 1
ATOM 1283 C C . PRO A 1 162 ? -20.504 13.254 67.025 1.00 47.06 162 PRO A C 1
ATOM 1285 O O . PRO A 1 162 ? -19.659 13.303 67.909 1.00 47.06 162 PRO A O 1
ATOM 1288 N N . GLN A 1 163 ? -21.460 12.316 67.039 1.00 45.88 163 GLN A N 1
ATOM 1289 C CA . GLN A 1 163 ? -21.607 11.360 68.144 1.00 45.88 163 GLN A CA 1
ATOM 1290 C C . GLN A 1 163 ? -20.665 10.147 68.071 1.00 45.88 163 GLN A C 1
ATOM 1292 O O . GLN A 1 163 ? -20.605 9.367 69.019 1.00 45.88 163 GLN A O 1
ATOM 1297 N N . ARG A 1 164 ? -19.911 9.947 66.976 1.00 45.84 164 ARG A N 1
ATOM 1298 C CA . ARG A 1 164 ? -19.032 8.766 66.811 1.00 45.84 164 ARG A CA 1
ATOM 1299 C C . ARG A 1 164 ? -17.548 9.029 67.114 1.00 45.84 164 ARG A C 1
ATOM 1301 O O . ARG A 1 164 ? -16.734 8.129 66.928 1.00 45.84 164 ARG A O 1
ATOM 1308 N N . SER A 1 165 ? -17.170 10.227 67.560 1.00 45.97 165 SER A N 1
ATOM 1309 C CA . SER A 1 165 ? -15.774 10.555 67.903 1.00 45.97 165 SER A CA 1
ATOM 1310 C C . SER A 1 165 ? -15.440 10.409 69.390 1.00 45.97 165 SER A C 1
ATOM 1312 O O . SER A 1 165 ? -14.269 10.263 69.723 1.00 45.97 165 SER A O 1
ATOM 1314 N N . GLU A 1 166 ? -16.429 10.371 70.288 1.00 48.72 166 GLU A N 1
ATOM 1315 C CA . GLU A 1 166 ? -16.167 10.262 71.735 1.00 48.72 166 GLU A CA 1
ATOM 1316 C C . GLU A 1 166 ? -15.856 8.824 72.181 1.00 48.72 166 GLU A C 1
ATOM 1318 O O . GLU A 1 166 ? -15.000 8.602 73.035 1.00 48.72 166 GLU A O 1
ATOM 1323 N N . HIS A 1 167 ? -16.455 7.817 71.535 1.00 46.19 167 HIS A N 1
ATOM 1324 C CA . HIS A 1 167 ? -16.212 6.411 71.882 1.00 46.19 167 HIS A CA 1
ATOM 1325 C C . HIS A 1 167 ? -14.807 5.910 71.519 1.00 46.19 167 HIS A C 1
ATOM 1327 O O . HIS A 1 167 ? -14.330 4.953 72.124 1.00 46.19 167 HIS A O 1
ATOM 1333 N N . LEU A 1 168 ? -14.130 6.542 70.555 1.00 45.22 168 LEU A N 1
ATOM 1334 C CA . LEU A 1 168 ? -12.778 6.143 70.153 1.00 45.22 168 LEU A CA 1
ATOM 1335 C C . LEU A 1 168 ? -11.687 6.809 71.000 1.00 45.22 168 LEU A C 1
ATOM 1337 O O . LEU A 1 168 ? -10.619 6.225 71.143 1.00 45.22 168 LEU A O 1
ATOM 1341 N N . ALA A 1 169 ? -11.964 7.963 71.618 1.00 47.72 169 ALA A N 1
ATOM 1342 C CA . ALA A 1 169 ? -11.010 8.636 72.502 1.00 47.72 169 ALA A CA 1
ATOM 1343 C C . ALA A 1 169 ? -10.867 7.936 73.869 1.00 47.72 169 ALA A C 1
ATOM 1345 O O . ALA A 1 169 ? -9.782 7.934 74.450 1.00 47.72 169 ALA A O 1
ATOM 1346 N N . ILE A 1 170 ? -11.932 7.293 74.366 1.00 49.25 170 ILE A N 1
ATOM 1347 C CA . ILE A 1 170 ? -11.909 6.571 75.650 1.00 49.25 170 ILE A CA 1
ATOM 1348 C C . ILE A 1 170 ? -11.130 5.247 75.538 1.00 49.25 170 ILE A C 1
ATOM 1350 O O . ILE A 1 170 ? -10.401 4.884 76.457 1.00 49.25 170 ILE A O 1
ATOM 1354 N N . VAL A 1 171 ? -11.216 4.543 74.403 1.00 53.62 171 VAL A N 1
ATOM 1355 C CA . VAL A 1 171 ? -10.570 3.225 74.235 1.00 53.62 171 VAL A CA 1
ATOM 1356 C C . VAL A 1 171 ? -9.057 3.343 74.009 1.00 53.62 171 VAL A C 1
ATOM 1358 O O . VAL A 1 171 ? -8.303 2.473 74.437 1.00 53.62 171 VAL A O 1
ATOM 1361 N N . THR A 1 172 ? -8.571 4.438 73.417 1.00 51.69 172 THR A N 1
ATOM 1362 C CA . THR A 1 172 ? -7.126 4.646 73.211 1.00 51.69 172 THR A CA 1
ATOM 1363 C C . THR A 1 172 ? -6.355 5.031 74.477 1.00 51.69 172 THR A C 1
ATOM 1365 O O . THR A 1 172 ? -5.136 4.888 74.485 1.00 51.69 172 THR A O 1
ATOM 1368 N N . ASN A 1 173 ? -7.022 5.469 75.553 1.00 43.44 173 ASN A N 1
ATOM 1369 C CA . ASN A 1 173 ? -6.347 5.921 76.780 1.00 43.44 173 ASN A CA 1
ATOM 1370 C C . ASN A 1 173 ? -6.245 4.849 77.890 1.00 43.44 173 ASN A C 1
ATOM 1372 O O . ASN A 1 173 ? -5.733 5.142 78.965 1.00 43.44 173 ASN A O 1
ATOM 1376 N N . GLN A 1 174 ? -6.710 3.613 77.653 1.00 53.66 174 GLN A N 1
ATOM 1377 C CA . GLN A 1 174 ? -6.560 2.478 78.588 1.00 53.66 174 GLN A CA 1
ATOM 1378 C C . GLN A 1 174 ? -5.472 1.463 78.190 1.00 53.66 174 GLN A C 1
ATOM 1380 O O . GLN A 1 174 ? -5.302 0.458 78.872 1.00 53.66 174 GLN A O 1
ATOM 1385 N N . LEU A 1 175 ? -4.713 1.711 77.118 1.00 49.91 175 LEU A N 1
ATOM 1386 C CA . LEU A 1 175 ? -3.651 0.804 76.649 1.00 49.91 175 LEU A CA 1
ATOM 1387 C C . LEU A 1 175 ? -2.222 1.344 76.864 1.00 49.91 175 LEU A C 1
ATOM 1389 O O . LEU A 1 175 ? -1.279 0.770 76.328 1.00 49.91 175 LEU A O 1
ATOM 1393 N N . ILE A 1 176 ? -2.041 2.430 77.632 1.00 48.81 176 ILE A N 1
ATOM 1394 C CA . ILE A 1 176 ? -0.716 3.031 77.911 1.00 48.81 176 ILE A CA 1
ATOM 1395 C C . ILE A 1 176 ? -0.522 3.330 79.416 1.00 48.81 176 ILE A C 1
ATOM 1397 O O . ILE A 1 176 ? 0.021 4.361 79.797 1.00 48.81 176 ILE A O 1
ATOM 1401 N N . CYS A 1 177 ? -0.946 2.433 80.306 1.00 46.66 177 CYS A N 1
ATOM 1402 C CA . CYS A 1 177 ? -0.445 2.389 81.688 1.00 46.66 177 CYS A CA 1
ATOM 1403 C C . CYS A 1 177 ? -0.089 0.951 82.049 1.00 46.66 177 CYS A C 1
ATOM 1405 O O . CYS A 1 177 ? -0.947 0.073 81.807 1.00 46.66 177 CYS A O 1
#

Radius of gyration: 29.94 Å; chains: 1; bounding box: 45×44×108 Å

Secondary structure (DSSP, 8-state):
--------PPP-HHHHHHHHHHTTHHHHHHHHGGGG-SS-HHHHHHHHHHHHHHHHHHHHHHHHHHHHH-TTS-HHHHHHHHHHHHHHHHHHHHHTTS-HHHHHHHHHHHHHHHHHHHHHHHHH---TTSS-TTTSSS--SS--PPPTTTTTSS-PPP---GGGSHHHHHHHTSS--

pLDDT: mean 73.68, std 20.76, range [33.69, 97.44]

Foldseek 3Di:
DDDDDPPPDQDPVVVVVVVVVVLCVLVVCLVCVVVVVPDDNVVSLLSNLLSLLVVLLVLLLVLQVLLVVDPPDDPVVSVVSPVSSCVSNVLSVVLSVDDSVSSVVSSVVSVVVSVVVVVVVVVPDCPVVPPPSPPVVPPPPDDPDCDPCNVVVPDDDDDPDPVPPPVVVVVVVVPPD

Sequence (177 aa):
MNMQHQSTTSPNLKLIYALGLAGLIPFLVSIAAPITGLYPQTEWLEIRLSYGATILSFVGAIHWGIAMSQPEMSRKDRNIFFIWSVMPALIGWYSLGLKPVEASTILALGFILHLIQDYRLQRKSSYAILVLPTAYATNYRGYYMPHPWTIYLTKGPASINPQRSEHLAIVTNQLIC